Protein AF-A0A9W9EIT0-F1 (afdb_monomer)

Nearest PDB structures (foldseek):
  3att-assembly1_A  TM=8.067E-01  e=2.136E-01  Mycobacterium tuberculosis
  9c3h-assembly1_LK  TM=1.942E-01  e=8.065E+00  Homo sapiens

Radius of gyration: 16.22 Å; Cα contacts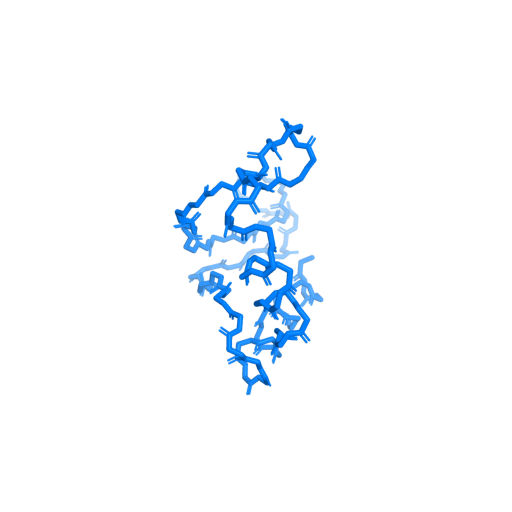 (8 Å, |Δi|>4): 56; chains: 1; bounding box: 42×26×37 Å

Foldseek 3Di:
DVVVVVVLVVCVVPHPDDGWDWDDWDDDCPDPVSDTDTDTDDDDDDPPPVVVDDDDPVCVCVVVVVVVRD

Secondary structure (DSSP, 8-state):
-HHHHHHHHHHHHH-----PPEEEEE--SSSTTSS-EEEE----S---GGGT----GGGHHHHHHHHHT-

Structure (mmCIF, N/CA/C/O backbone):
data_AF-A0A9W9EIT0-F1
#
_entry.id   AF-A0A9W9EIT0-F1
#
loop_
_atom_site.group_PDB
_atom_site.id
_atom_site.type_symbol
_atom_site.label_atom_id
_atom_site.label_alt_id
_atom_site.label_comp_id
_atom_site.label_asym_id
_atom_site.label_entity_id
_atom_site.label_seq_id
_atom_site.pdbx_PDB_ins_code
_atom_site.Cartn_x
_atom_site.Cartn_y
_atom_site.Cartn_z
_atom_site.occupancy
_atom_site.B_iso_or_equiv
_atom_site.auth_seq_id
_atom_site.auth_comp_id
_atom_site.auth_asym_id
_atom_site.auth_atom_id
_atom_site.pdbx_PDB_model_num
ATOM 1 N N . MET A 1 1 ? 11.746 3.181 -1.830 1.00 83.56 1 MET A N 1
ATOM 2 C CA . MET A 1 1 ? 11.340 1.835 -2.286 1.00 83.56 1 MET A CA 1
ATOM 3 C C . MET A 1 1 ? 11.782 0.655 -1.432 1.00 83.56 1 MET A C 1
ATOM 5 O O . MET A 1 1 ? 10.890 0.012 -0.903 1.00 83.56 1 MET A O 1
ATOM 9 N N . SER A 1 2 ? 13.070 0.341 -1.212 1.00 87.75 2 SER A N 1
ATOM 10 C CA . SER A 1 2 ? 13.414 -0.835 -0.367 1.00 87.75 2 SER A CA 1
ATOM 11 C C . SER A 1 2 ? 12.857 -0.736 1.065 1.00 87.75 2 SER A C 1
ATOM 13 O O . SER A 1 2 ? 12.305 -1.702 1.588 1.00 87.75 2 SER A O 1
ATOM 15 N N . ASN A 1 3 ? 12.933 0.452 1.676 1.00 93.94 3 ASN A N 1
ATOM 16 C CA . ASN A 1 3 ? 12.343 0.692 2.996 1.00 93.94 3 ASN A CA 1
ATOM 17 C C . ASN A 1 3 ? 10.810 0.609 2.965 1.00 93.94 3 ASN A C 1
ATOM 19 O O . ASN A 1 3 ? 10.240 -0.030 3.836 1.00 93.94 3 ASN A O 1
ATOM 23 N N . GLU A 1 4 ? 10.151 1.169 1.946 1.00 94.75 4 GLU A N 1
ATOM 24 C CA . GLU A 1 4 ? 8.689 1.073 1.781 1.00 94.75 4 GLU A CA 1
ATOM 25 C C . GLU A 1 4 ? 8.233 -0.386 1.679 1.00 94.75 4 GLU A C 1
ATOM 27 O O . GLU A 1 4 ? 7.313 -0.783 2.385 1.00 94.75 4 GLU A O 1
ATOM 32 N N . TYR A 1 5 ? 8.925 -1.212 0.885 1.00 95.06 5 TYR A N 1
ATOM 33 C CA . TYR A 1 5 ? 8.627 -2.641 0.773 1.00 95.06 5 TYR A CA 1
ATOM 34 C C . TYR A 1 5 ? 8.752 -3.360 2.120 1.00 95.06 5 TYR A C 1
ATOM 36 O O . TYR A 1 5 ? 7.847 -4.085 2.533 1.00 95.06 5 TYR A O 1
ATOM 44 N N . LYS A 1 6 ? 9.858 -3.132 2.839 1.00 96.25 6 LYS A N 1
ATOM 45 C CA . LYS A 1 6 ? 10.080 -3.726 4.166 1.00 96.25 6 LYS A CA 1
ATOM 46 C C . LYS A 1 6 ? 9.016 -3.281 5.166 1.00 96.25 6 LYS A C 1
ATOM 48 O O . LYS A 1 6 ? 8.538 -4.108 5.935 1.00 96.25 6 LYS A O 1
ATOM 53 N N . THR A 1 7 ? 8.621 -2.011 5.131 1.00 96.75 7 THR A N 1
ATOM 54 C CA . THR A 1 7 ? 7.543 -1.483 5.970 1.00 96.75 7 THR A CA 1
ATOM 55 C C . THR A 1 7 ? 6.209 -2.141 5.633 1.00 96.75 7 THR A C 1
ATOM 57 O O . THR A 1 7 ? 5.541 -2.606 6.548 1.00 96.75 7 THR A O 1
ATOM 60 N N . ILE A 1 8 ? 5.846 -2.269 4.351 1.00 96.38 8 ILE A N 1
ATOM 61 C CA . ILE A 1 8 ? 4.623 -2.971 3.923 1.00 96.38 8 ILE A CA 1
ATOM 62 C C . ILE A 1 8 ? 4.612 -4.406 4.463 1.00 96.38 8 ILE A C 1
ATOM 64 O O . ILE A 1 8 ? 3.618 -4.836 5.047 1.00 96.38 8 ILE A O 1
ATOM 68 N N . LEU A 1 9 ? 5.724 -5.138 4.329 1.00 95.62 9 LEU A N 1
ATOM 69 C CA . LEU A 1 9 ? 5.834 -6.498 4.861 1.00 95.62 9 LEU A CA 1
ATOM 70 C C . LEU A 1 9 ? 5.698 -6.540 6.383 1.00 95.62 9 LEU A C 1
ATOM 72 O O . LEU A 1 9 ? 4.999 -7.405 6.908 1.00 95.62 9 LEU A O 1
ATOM 76 N N . LEU A 1 10 ? 6.354 -5.620 7.090 1.00 97.00 10 LEU A N 1
ATOM 77 C CA . LEU A 1 10 ? 6.301 -5.565 8.545 1.00 97.00 10 LEU A CA 1
ATOM 78 C C . LEU A 1 10 ? 4.882 -5.266 9.036 1.00 97.00 10 LEU A C 1
ATOM 80 O O . LEU A 1 10 ? 4.397 -5.964 9.920 1.00 97.00 10 LEU A O 1
ATOM 84 N N . VAL A 1 11 ? 4.201 -4.286 8.437 1.00 96.06 11 VAL A N 1
ATOM 85 C CA . VAL A 1 11 ? 2.808 -3.952 8.767 1.00 96.06 11 VAL A CA 1
ATOM 86 C C . VAL A 1 11 ? 1.909 -5.161 8.507 1.00 96.06 11 VAL A C 1
ATOM 88 O O . VAL A 1 11 ? 1.214 -5.593 9.422 1.00 96.06 11 VAL A O 1
ATOM 91 N N . LYS A 1 12 ? 2.029 -5.808 7.337 1.00 95.19 12 LYS A N 1
ATOM 92 C CA . LYS A 1 12 ? 1.280 -7.035 7.002 1.00 95.19 12 LYS A CA 1
ATOM 93 C C . LYS A 1 12 ? 1.455 -8.153 8.035 1.00 95.19 12 LYS A C 1
ATOM 95 O O . LYS A 1 12 ? 0.548 -8.950 8.239 1.00 95.19 12 LYS A O 1
ATOM 100 N N . GLN A 1 13 ? 2.642 -8.260 8.630 1.00 95.50 13 GLN A N 1
ATOM 101 C CA . GLN A 1 13 ? 2.975 -9.309 9.596 1.00 95.50 13 GLN A CA 1
ATOM 102 C C . GLN A 1 13 ? 2.570 -8.978 11.033 1.00 95.50 13 GLN A C 1
ATOM 104 O O . GLN A 1 13 ? 2.484 -9.891 11.856 1.00 95.50 13 GLN A O 1
ATOM 109 N N . LYS A 1 14 ? 2.431 -7.694 11.373 1.00 96.62 14 LYS A N 1
ATOM 110 C CA . LYS A 1 14 ? 2.331 -7.238 12.767 1.00 96.62 14 LYS A CA 1
ATOM 111 C C . LYS A 1 14 ? 1.002 -6.591 13.112 1.00 96.62 14 LYS A C 1
ATOM 113 O O . LYS A 1 14 ? 0.701 -6.498 14.298 1.00 96.62 14 LYS A O 1
ATOM 118 N N . THR A 1 15 ? 0.224 -6.173 12.124 1.00 93.69 15 THR A N 1
ATOM 119 C CA . THR A 1 15 ? -1.062 -5.515 12.344 1.00 93.69 15 THR A CA 1
ATOM 120 C C . THR A 1 15 ? -2.154 -6.152 11.494 1.00 93.69 15 THR A C 1
ATOM 122 O O . THR A 1 15 ? -1.895 -6.973 10.615 1.00 93.69 15 THR A O 1
ATOM 125 N N . ASN A 1 16 ? -3.398 -5.758 11.761 1.00 90.38 16 ASN A N 1
ATOM 126 C CA . ASN A 1 16 ? -4.549 -6.131 10.938 1.00 90.38 16 ASN A CA 1
ATOM 127 C C . ASN A 1 16 ? -4.862 -5.070 9.866 1.00 90.38 16 ASN A C 1
ATOM 129 O O . ASN A 1 16 ? -5.916 -5.127 9.230 1.00 90.38 16 ASN A O 1
ATOM 133 N N . ILE A 1 17 ? -3.972 -4.089 9.675 1.00 91.12 17 ILE A N 1
ATOM 134 C CA . ILE A 1 17 ? -4.130 -3.058 8.651 1.00 91.12 17 ILE A CA 1
ATOM 135 C C . ILE A 1 17 ? -3.986 -3.717 7.281 1.00 91.12 17 ILE A C 1
ATOM 137 O O . ILE A 1 17 ? -3.000 -4.395 6.988 1.00 91.12 17 ILE A O 1
ATOM 141 N N . LEU A 1 18 ? -4.968 -3.479 6.416 1.00 91.69 18 LEU A N 1
ATOM 142 C CA . LEU A 1 18 ? -4.891 -3.894 5.024 1.00 91.69 18 LEU A CA 1
ATOM 143 C C . LEU A 1 18 ? -3.794 -3.093 4.315 1.00 91.69 18 LEU A C 1
ATOM 145 O O . LEU A 1 18 ? -3.868 -1.871 4.213 1.00 91.69 18 LEU A O 1
ATOM 149 N N . VAL A 1 19 ? -2.793 -3.799 3.796 1.00 95.25 19 VAL A N 1
ATOM 150 C CA . VAL A 1 19 ? -1.711 -3.239 2.977 1.00 95.25 19 VAL A CA 1
ATOM 151 C C . VAL A 1 19 ? -1.691 -3.922 1.610 1.00 95.25 19 VAL A C 1
ATOM 153 O O . VAL A 1 19 ? -2.092 -5.087 1.514 1.00 95.25 19 VAL A O 1
ATOM 156 N N . PRO A 1 20 ? -1.248 -3.235 0.541 1.00 95.69 20 PRO A N 1
ATOM 157 C CA . PRO A 1 20 ? -1.234 -3.836 -0.784 1.00 95.69 20 PRO A CA 1
ATOM 158 C C . PRO A 1 20 ? -0.180 -4.946 -0.855 1.00 95.69 20 PRO A C 1
ATOM 160 O O . PRO A 1 20 ? 0.910 -4.825 -0.286 1.00 95.69 20 PRO A O 1
ATOM 163 N N . SER A 1 21 ? -0.476 -6.036 -1.565 1.00 95.00 21 SER A N 1
ATOM 164 C CA . SER A 1 21 ? 0.561 -7.015 -1.895 1.00 95.00 21 SER A CA 1
ATOM 165 C C . SER A 1 21 ? 1.437 -6.464 -3.010 1.00 95.00 21 SER A C 1
ATOM 167 O O . SER A 1 21 ? 0.955 -5.794 -3.920 1.00 95.00 21 SER A O 1
ATOM 169 N N . VAL A 1 22 ? 2.732 -6.751 -2.929 1.00 95.56 22 VAL A N 1
ATOM 170 C CA . VAL A 1 22 ? 3.721 -6.316 -3.915 1.00 95.56 22 VAL A CA 1
ATOM 171 C C . VAL A 1 22 ? 3.997 -7.468 -4.869 1.00 95.56 22 VAL A C 1
ATOM 173 O O . VAL A 1 22 ? 4.379 -8.551 -4.430 1.00 95.56 22 VAL A O 1
ATOM 176 N N . HIS A 1 23 ? 3.803 -7.220 -6.162 1.00 95.56 23 HIS A N 1
ATOM 177 C CA . HIS A 1 23 ? 3.924 -8.222 -7.227 1.00 95.56 23 HIS A CA 1
ATOM 178 C C . HIS A 1 23 ? 5.264 -8.148 -7.948 1.00 95.56 23 HIS A C 1
ATOM 180 O O . HIS A 1 23 ? 5.809 -9.169 -8.353 1.00 95.56 23 HIS A O 1
ATOM 186 N N . ALA A 1 24 ? 5.800 -6.938 -8.103 1.00 93.94 24 ALA A N 1
ATOM 187 C CA . ALA A 1 24 ? 7.104 -6.702 -8.703 1.00 93.94 24 ALA A CA 1
ATOM 188 C C . ALA A 1 24 ? 7.732 -5.432 -8.126 1.00 93.94 24 ALA A C 1
ATOM 190 O O . ALA A 1 24 ? 7.032 -4.507 -7.708 1.00 93.94 24 ALA A O 1
ATOM 191 N N . MET A 1 25 ? 9.058 -5.381 -8.124 1.00 93.81 25 MET A N 1
ATOM 192 C CA . MET A 1 25 ? 9.821 -4.218 -7.694 1.00 93.81 25 MET A CA 1
ATOM 193 C C . MET A 1 25 ? 11.056 -4.091 -8.575 1.00 93.81 25 MET A C 1
ATOM 195 O O . MET A 1 25 ? 11.774 -5.070 -8.765 1.00 93.81 25 MET A O 1
ATOM 199 N N . GLU A 1 26 ? 11.307 -2.883 -9.062 1.00 94.81 26 GLU A N 1
ATOM 200 C CA . GLU A 1 26 ? 12.511 -2.532 -9.802 1.00 94.81 26 GLU A CA 1
ATOM 201 C C . GLU A 1 26 ? 13.219 -1.389 -9.075 1.00 94.81 26 GLU A C 1
ATOM 203 O O . GLU A 1 26 ? 12.635 -0.339 -8.790 1.00 94.81 26 GLU A O 1
ATOM 208 N N . LEU A 1 27 ? 14.479 -1.628 -8.729 1.00 92.06 27 LEU A N 1
ATOM 209 C CA . LEU A 1 27 ? 15.315 -0.717 -7.951 1.00 92.06 27 LEU A CA 1
ATOM 210 C C . LEU A 1 27 ? 16.502 -0.191 -8.752 1.00 92.06 27 LEU A C 1
ATOM 212 O O . LEU A 1 27 ? 17.220 0.665 -8.248 1.00 92.06 27 LEU A O 1
ATOM 216 N N . SER A 1 28 ? 16.735 -0.710 -9.955 1.00 92.19 28 SER A N 1
ATOM 217 C CA . SER A 1 28 ? 17.688 -0.136 -10.886 1.00 92.19 28 SER A CA 1
ATOM 218 C C . SER A 1 28 ? 17.057 1.084 -11.550 1.00 92.19 28 SER A C 1
ATOM 220 O O . SER A 1 28 ? 15.938 0.976 -12.054 1.00 92.19 28 SER A O 1
ATOM 222 N N . PRO A 1 29 ? 17.737 2.237 -11.599 1.00 86.88 29 PRO A N 1
ATOM 223 C CA . PRO A 1 29 ? 17.288 3.364 -12.406 1.00 86.88 29 PRO A CA 1
ATOM 224 C C . PRO A 1 29 ? 17.488 3.107 -13.909 1.00 86.88 29 PRO A C 1
ATOM 226 O O . PRO A 1 29 ? 16.868 3.781 -14.719 1.00 86.88 29 PRO A O 1
ATOM 229 N N . GLU A 1 30 ? 18.296 2.113 -14.294 1.00 92.25 30 GLU A N 1
ATOM 230 C CA . G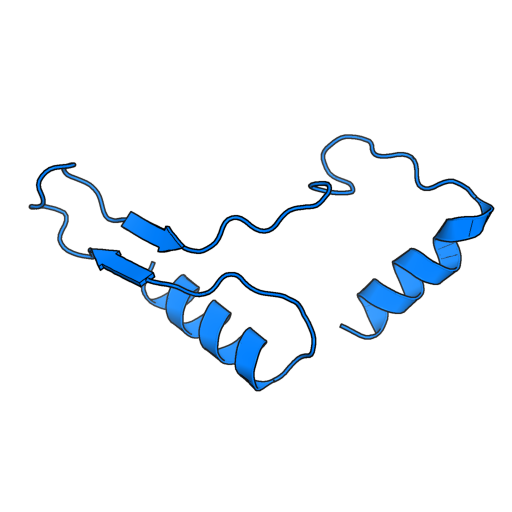LU A 1 30 ? 18.593 1.737 -15.686 1.00 92.25 30 GLU A CA 1
ATOM 231 C C . GLU A 1 30 ? 17.581 0.720 -16.243 1.00 92.25 30 GLU A C 1
ATOM 233 O O . GLU A 1 30 ? 17.936 -0.278 -16.869 1.00 92.25 30 GLU A O 1
ATOM 238 N N . ASN A 1 31 ? 16.298 0.934 -15.967 1.00 90.19 31 ASN A N 1
ATOM 239 C CA . ASN A 1 31 ? 15.219 0.086 -16.466 1.00 90.19 31 ASN A CA 1
ATOM 240 C C . ASN A 1 31 ? 14.449 0.773 -17.609 1.00 90.19 31 ASN A C 1
ATOM 242 O O . ASN A 1 31 ? 14.678 1.938 -17.924 1.00 90.19 31 ASN A O 1
ATOM 246 N N . ALA A 1 32 ? 13.487 0.070 -18.212 1.00 92.75 32 ALA A N 1
ATOM 247 C CA . ALA A 1 32 ? 12.720 0.569 -19.359 1.00 92.75 32 ALA A CA 1
ATOM 248 C C . ALA A 1 32 ? 11.937 1.875 -19.103 1.00 92.75 32 ALA A C 1
ATOM 250 O O . ALA A 1 32 ? 11.579 2.568 -20.055 1.00 92.75 32 ALA A O 1
ATOM 251 N N . VAL A 1 33 ? 11.659 2.211 -17.840 1.00 92.25 33 VAL A N 1
ATOM 252 C CA . VAL A 1 33 ? 10.950 3.434 -17.432 1.00 92.25 33 VAL A CA 1
ATOM 253 C C . VAL A 1 33 ? 11.870 4.471 -16.776 1.00 92.25 33 VAL A C 1
ATOM 255 O O . VAL A 1 33 ? 11.390 5.515 -16.344 1.00 92.25 33 VAL A O 1
ATOM 258 N N . ASN A 1 34 ? 13.184 4.215 -16.731 1.00 94.06 34 ASN A N 1
ATOM 259 C CA . ASN A 1 34 ? 14.221 5.089 -16.170 1.00 94.06 34 ASN A CA 1
ATOM 260 C C . ASN A 1 34 ? 13.945 5.573 -14.732 1.00 94.06 34 ASN A C 1
ATOM 262 O O . ASN A 1 34 ? 14.316 6.684 -14.351 1.00 94.06 34 ASN A O 1
ATOM 266 N N . ALA A 1 35 ? 13.243 4.768 -13.934 1.00 93.06 35 ALA A N 1
ATOM 267 C CA . ALA A 1 35 ? 12.846 5.135 -12.580 1.00 93.06 35 ALA A CA 1
ATOM 268 C C . ALA A 1 35 ? 12.602 3.897 -11.726 1.00 93.06 35 ALA A C 1
ATOM 270 O O . ALA A 1 35 ? 12.073 2.901 -12.209 1.00 93.06 35 ALA A O 1
ATOM 271 N N . HIS A 1 36 ? 12.919 3.964 -10.437 1.00 94.31 36 HIS A N 1
ATOM 272 C CA . HIS A 1 36 ? 12.522 2.908 -9.510 1.00 94.31 36 HIS A CA 1
ATOM 273 C C . HIS A 1 36 ? 10.989 2.810 -9.472 1.00 94.31 36 HIS A C 1
ATOM 275 O O . HIS A 1 36 ? 10.302 3.835 -9.502 1.00 94.31 36 HIS A O 1
ATOM 281 N N . PHE A 1 37 ? 10.444 1.599 -9.374 1.00 93.75 37 PHE A N 1
ATOM 282 C CA . PHE A 1 37 ? 9.004 1.417 -9.208 1.00 93.75 37 PHE A CA 1
ATOM 283 C C . PHE A 1 37 ? 8.658 0.147 -8.431 1.00 93.75 37 PHE A C 1
ATOM 285 O O . PHE A 1 37 ? 9.458 -0.777 -8.272 1.00 93.75 37 PHE A O 1
ATOM 292 N N . MET A 1 38 ? 7.415 0.103 -7.958 1.00 95.88 38 MET A N 1
ATOM 293 C CA . 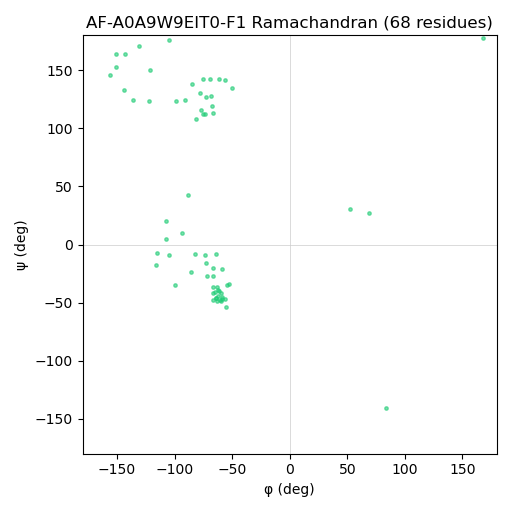MET A 1 38 ? 6.830 -1.057 -7.304 1.00 95.88 38 MET A CA 1
ATOM 294 C C . MET A 1 38 ? 5.419 -1.268 -7.842 1.00 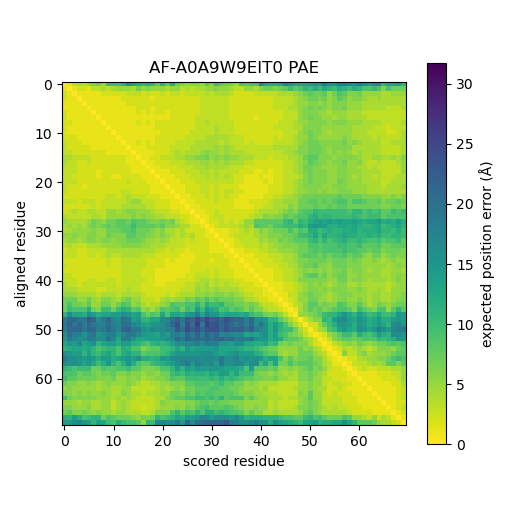95.88 38 MET A C 1
ATOM 296 O O . MET A 1 38 ? 4.591 -0.360 -7.791 1.00 95.88 38 MET A O 1
ATOM 300 N N . LEU A 1 39 ? 5.152 -2.465 -8.359 1.00 95.56 39 LEU A N 1
ATOM 301 C CA . LEU A 1 39 ? 3.819 -2.878 -8.778 1.00 95.56 39 LEU A CA 1
ATOM 302 C C . LEU A 1 39 ? 3.122 -3.553 -7.602 1.00 95.56 39 LEU A C 1
ATOM 304 O O . LEU A 1 39 ? 3.638 -4.523 -7.042 1.00 95.56 39 LEU A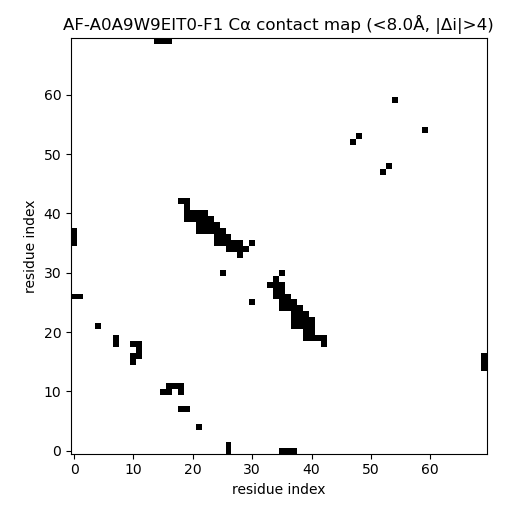 O 1
ATOM 308 N N . MET A 1 40 ? 1.946 -3.051 -7.244 1.00 97.12 40 MET A N 1
ATOM 309 C CA . MET A 1 40 ? 1.222 -3.489 -6.058 1.00 97.12 40 MET A CA 1
ATOM 310 C C . MET A 1 40 ? -0.291 -3.516 -6.284 1.00 97.12 40 MET A C 1
ATOM 312 O O . MET A 1 40 ? -0.787 -2.930 -7.247 1.00 97.12 40 MET A O 1
ATOM 316 N N . ASP A 1 41 ? -1.015 -4.207 -5.404 1.00 96.62 41 ASP A N 1
ATOM 317 C CA . ASP A 1 41 ? -2.481 -4.220 -5.414 1.00 96.62 41 ASP A CA 1
ATOM 318 C C . ASP A 1 41 ? -3.062 -2.802 -5.324 1.00 96.62 41 ASP A C 1
ATOM 320 O O . ASP A 1 41 ? -2.601 -1.967 -4.544 1.00 96.62 41 ASP A O 1
ATOM 324 N N . PHE A 1 42 ? -4.148 -2.554 -6.058 1.00 93.50 42 PHE A N 1
ATOM 325 C CA . PHE A 1 42 ? -4.964 -1.362 -5.851 1.00 93.50 42 PHE A CA 1
ATOM 326 C C . PHE A 1 42 ? -5.926 -1.587 -4.679 1.00 93.50 42 PHE A C 1
ATOM 328 O O . PHE A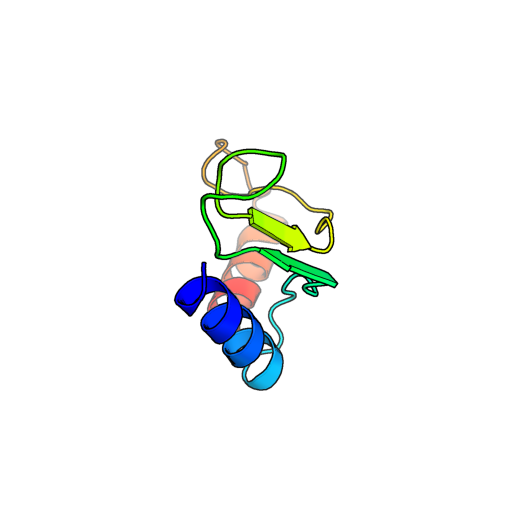 1 42 ? -6.907 -2.328 -4.799 1.00 93.50 42 PHE A O 1
ATOM 335 N N . LEU A 1 43 ? -5.666 -0.930 -3.547 1.00 91.06 43 LEU A N 1
ATOM 336 C CA . LEU A 1 43 ? -6.581 -0.951 -2.408 1.00 91.06 43 LEU A CA 1
ATOM 337 C C . LEU A 1 43 ? -7.790 -0.054 -2.689 1.00 91.06 43 LEU A C 1
ATOM 339 O O . LEU A 1 43 ? -7.678 1.168 -2.75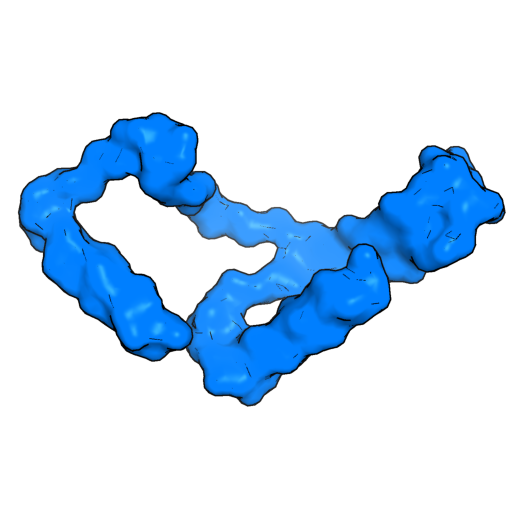8 1.00 91.06 43 LEU A O 1
ATOM 343 N N . ARG A 1 44 ? -8.969 -0.667 -2.835 1.00 89.56 44 ARG A N 1
ATOM 344 C CA . ARG A 1 44 ? -10.228 0.070 -2.983 1.00 89.56 44 ARG A CA 1
ATOM 345 C C . ARG A 1 44 ? -10.633 0.689 -1.650 1.00 89.56 44 ARG A C 1
ATOM 347 O O . ARG A 1 44 ? -10.776 -0.016 -0.656 1.00 89.56 44 ARG A O 1
ATOM 354 N N . GLY A 1 45 ? -10.891 1.988 -1.656 1.00 85.00 45 GLY A N 1
ATOM 355 C CA . GLY A 1 45 ? -11.356 2.724 -0.488 1.00 85.00 45 GLY A CA 1
ATOM 356 C C . GLY A 1 45 ? -11.282 4.228 -0.714 1.00 85.00 45 GLY A C 1
ATOM 357 O O . GLY A 1 45 ? -10.833 4.687 -1.763 1.00 85.00 45 GLY A O 1
ATOM 358 N N . ASN A 1 46 ? -11.725 4.993 0.280 1.00 81.06 46 ASN A N 1
ATOM 359 C CA . ASN A 1 46 ? -11.575 6.444 0.272 1.00 81.06 46 ASN A CA 1
ATOM 360 C C . ASN A 1 46 ? -10.191 6.809 0.818 1.00 81.06 46 ASN A C 1
ATOM 362 O O . ASN A 1 46 ? -9.776 6.259 1.835 1.00 81.06 46 ASN A O 1
ATOM 366 N N . GLY A 1 47 ? -9.514 7.779 0.197 1.00 77.06 47 GLY A N 1
ATOM 367 C CA . GLY A 1 47 ? -8.226 8.302 0.680 1.00 77.06 47 GLY A CA 1
ATOM 368 C C . GLY A 1 47 ? -8.296 8.998 2.050 1.00 77.06 47 GLY A C 1
ATOM 369 O O . GLY A 1 47 ? -7.264 9.302 2.639 1.00 77.06 47 GLY A O 1
ATOM 370 N N . GLY A 1 48 ? -9.502 9.218 2.584 1.00 74.75 48 GLY A N 1
ATOM 371 C CA . GLY A 1 48 ? -9.719 9.703 3.943 1.00 74.75 48 GLY A CA 1
ATOM 372 C C . GLY A 1 48 ? -9.616 11.223 4.099 1.00 74.75 48 GLY A C 1
ATOM 373 O O . GLY A 1 48 ? -10.137 11.979 3.286 1.00 74.75 48 GLY A O 1
ATOM 374 N N . MET A 1 49 ? -9.009 11.656 5.210 1.00 61.03 49 MET A N 1
ATOM 375 C CA . MET A 1 49 ? -9.096 13.013 5.780 1.00 61.03 49 MET A CA 1
ATOM 376 C C . MET A 1 49 ? -8.465 14.130 4.933 1.00 61.03 49 MET A C 1
ATOM 378 O O . MET A 1 49 ? -8.927 15.264 5.013 1.00 61.03 49 MET A O 1
ATOM 382 N N . ASP A 1 50 ? -7.467 13.826 4.102 1.00 60.06 50 ASP A N 1
ATOM 383 C CA . ASP A 1 50 ? -6.711 14.844 3.346 1.00 60.06 50 ASP A CA 1
ATOM 384 C C . ASP A 1 50 ? -7.512 15.455 2.172 1.00 60.06 50 ASP A C 1
ATOM 386 O O . ASP A 1 50 ? -7.133 16.461 1.583 1.00 60.06 50 ASP A O 1
ATOM 390 N N . ILE A 1 51 ? -8.678 14.876 1.863 1.00 56.62 51 ILE A N 1
ATOM 391 C CA . ILE A 1 51 ? -9.628 15.345 0.839 1.00 56.62 51 ILE A CA 1
ATOM 392 C C . ILE A 1 51 ? -10.897 15.9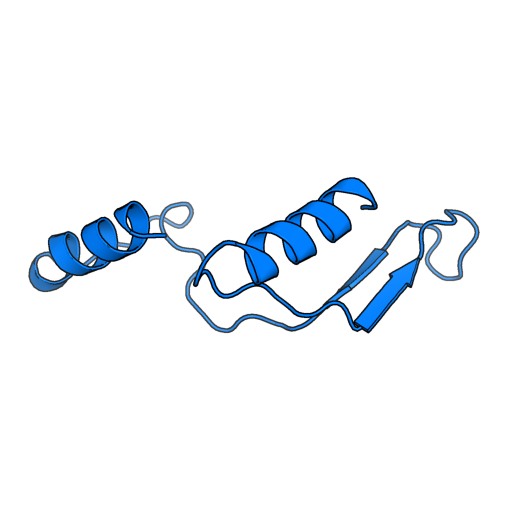72 1.444 1.00 56.62 51 ILE A C 1
ATOM 394 O O . ILE A 1 51 ? -11.922 16.072 0.774 1.00 56.62 51 ILE A O 1
ATOM 398 N N . GLY A 1 52 ? -10.852 16.401 2.714 1.00 61.91 52 GLY A N 1
ATOM 399 C CA . GLY A 1 52 ? -11.982 17.083 3.364 1.00 61.91 52 GLY A CA 1
ATOM 400 C C . GLY A 1 52 ? -13.181 16.167 3.618 1.00 61.91 52 GLY A C 1
ATOM 401 O O . GLY A 1 52 ? -14.325 16.615 3.641 1.00 61.91 52 GLY A O 1
ATOM 402 N N . MET A 1 53 ? -12.930 14.865 3.767 1.00 66.38 53 MET A N 1
ATOM 403 C CA . MET A 1 53 ? -13.982 13.868 3.908 1.00 66.38 53 MET A CA 1
ATOM 404 C C . MET A 1 53 ? -14.740 14.058 5.229 1.00 66.38 53 MET A C 1
ATOM 406 O O . MET A 1 53 ? -14.208 13.827 6.317 1.00 66.38 53 MET A O 1
ATOM 410 N N . GLU A 1 54 ? -16.011 14.442 5.133 1.00 75.56 54 GLU A N 1
ATOM 411 C CA . GLU A 1 54 ? -16.895 14.516 6.290 1.00 75.56 54 GLU A CA 1
ATOM 412 C C . GLU A 1 54 ? -17.296 13.109 6.738 1.00 75.56 54 GLU A C 1
ATOM 414 O O . GLU A 1 54 ? -18.032 12.384 6.065 1.00 75.56 54 GLU A O 1
ATOM 419 N N . ILE A 1 55 ? -16.823 12.708 7.917 1.00 78.44 55 ILE A N 1
ATOM 420 C CA . ILE A 1 55 ? -17.338 11.511 8.575 1.00 78.44 55 ILE A CA 1
ATOM 421 C C . ILE A 1 55 ? -18.683 11.883 9.198 1.00 78.44 55 ILE A C 1
ATOM 423 O O . ILE A 1 55 ? -18.737 12.697 10.123 1.00 78.44 55 ILE A O 1
ATOM 427 N N . LEU A 1 56 ? -19.765 11.268 8.713 1.00 81.06 56 LEU A N 1
ATOM 428 C CA . LEU A 1 56 ? -21.100 11.425 9.294 1.00 81.06 56 LEU A CA 1
ATOM 429 C C . LEU A 1 56 ? -21.046 11.187 10.810 1.00 81.06 56 LEU A C 1
ATOM 431 O O . LEU A 1 56 ? -20.433 10.221 11.266 1.00 81.06 56 LEU A O 1
ATOM 435 N N . ASN A 1 57 ? -21.701 12.050 11.592 1.00 78.75 57 ASN A N 1
ATOM 436 C CA . ASN A 1 57 ? -21.574 12.069 13.057 1.00 78.75 57 ASN A CA 1
ATOM 437 C C . ASN A 1 57 ? -21.824 10.701 13.723 1.00 78.75 57 ASN A C 1
ATOM 439 O O . ASN A 1 57 ? -21.134 10.372 14.683 1.00 78.75 57 ASN A O 1
ATOM 443 N N . GLY A 1 58 ? -22.733 9.877 13.185 1.00 84.50 58 GLY A N 1
ATOM 444 C CA . GLY A 1 58 ? -23.001 8.524 13.695 1.00 84.50 58 GLY A CA 1
ATOM 445 C C . GLY A 1 58 ? -21.847 7.524 13.528 1.00 84.50 58 GLY A C 1
ATOM 446 O O . GLY A 1 58 ? -21.780 6.544 14.261 1.00 84.50 58 GLY A O 1
ATOM 447 N N . ASN A 1 59 ? -20.907 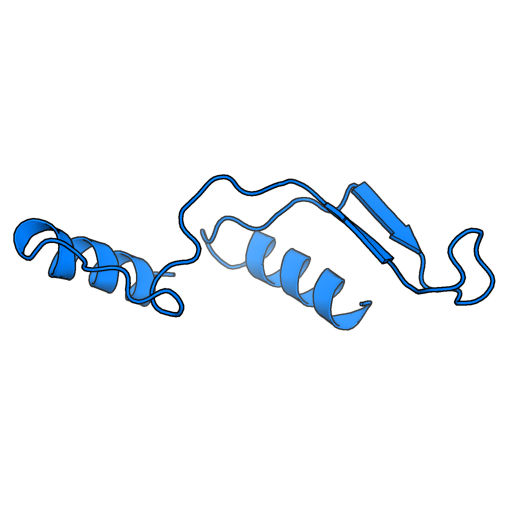7.790 12.617 1.00 83.69 59 ASN A N 1
ATOM 448 C CA . ASN A 1 59 ? -19.802 6.887 12.284 1.00 83.69 59 ASN A CA 1
ATOM 449 C C . ASN A 1 59 ? -18.451 7.342 12.857 1.00 83.69 59 ASN A C 1
ATOM 451 O O . ASN A 1 59 ? -17.490 6.580 12.803 1.00 83.69 59 ASN A O 1
ATOM 455 N N . LYS A 1 60 ? -18.357 8.554 13.425 1.00 85.25 60 LYS A N 1
ATOM 456 C CA . LYS A 1 60 ? -17.090 9.135 13.912 1.00 85.25 60 LYS A CA 1
ATOM 457 C C . LYS A 1 60 ? -16.382 8.239 14.922 1.00 85.25 60 LYS A C 1
ATOM 459 O O . LYS A 1 60 ? -15.235 7.870 14.705 1.00 85.25 60 LYS A O 1
ATOM 464 N N . ASN A 1 61 ? -17.081 7.832 15.980 1.00 86.75 61 ASN A N 1
ATOM 465 C CA . ASN A 1 61 ? -16.491 6.997 17.030 1.00 86.75 61 ASN A CA 1
ATOM 466 C C . ASN A 1 61 ? -16.043 5.633 16.497 1.00 86.75 61 ASN A C 1
ATOM 468 O O . ASN A 1 61 ? -15.005 5.128 16.907 1.00 86.75 61 ASN A O 1
ATOM 472 N N . HIS A 1 62 ? -16.798 5.058 15.558 1.00 86.62 62 HIS A N 1
ATOM 473 C CA . HIS A 1 62 ? -16.430 3.794 14.932 1.00 86.62 62 HIS A CA 1
ATOM 474 C C . HIS A 1 62 ? -15.157 3.932 14.086 1.00 86.62 62 HIS A C 1
ATOM 476 O O . HIS A 1 62 ? -14.233 3.136 14.235 1.00 86.62 62 HIS A O 1
ATOM 482 N N . VAL A 1 63 ? -15.083 4.966 13.241 1.00 85.00 63 VAL A N 1
ATOM 483 C CA . VAL A 1 63 ? -13.909 5.229 12.396 1.00 85.00 63 VAL A CA 1
ATOM 484 C C . VAL A 1 63 ? -12.676 5.527 13.251 1.00 85.00 63 VAL A C 1
ATOM 486 O O . VAL A 1 63 ? -11.634 4.911 13.045 1.00 85.00 63 VAL A O 1
ATOM 489 N N . PHE A 1 64 ? -12.786 6.412 14.244 1.00 85.50 64 PHE A N 1
ATOM 490 C CA . PHE A 1 64 ? -11.661 6.734 15.127 1.00 85.50 64 PHE A CA 1
ATOM 491 C C . PHE A 1 64 ? -11.240 5.551 16.003 1.00 85.50 64 PHE A C 1
ATOM 493 O O . PHE A 1 64 ? -10.044 5.344 16.193 1.00 85.50 64 PHE A O 1
ATOM 500 N N . GLY A 1 65 ? -12.192 4.737 16.471 1.00 87.94 65 GLY A N 1
ATOM 501 C CA . GLY A 1 65 ? -11.896 3.493 17.181 1.00 87.94 65 GLY A CA 1
ATOM 502 C C . GLY A 1 65 ? -11.071 2.535 16.324 1.00 87.94 65 GLY A C 1
ATOM 503 O O . GLY A 1 65 ? -10.031 2.058 16.764 1.00 87.94 65 GLY A O 1
ATOM 504 N N . LYS A 1 66 ? -11.457 2.336 15.057 1.00 86.25 66 LYS A N 1
ATOM 505 C CA . LYS A 1 66 ? -10.701 1.481 14.130 1.00 86.25 66 LYS A CA 1
ATOM 506 C C . LYS A 1 66 ? -9.286 1.989 13.864 1.00 86.25 66 LYS A C 1
ATOM 508 O O . LYS A 1 66 ? -8.371 1.177 13.816 1.00 86.25 66 LYS A O 1
ATOM 513 N N . ILE A 1 67 ? -9.096 3.304 13.740 1.00 84.31 67 ILE A N 1
ATOM 514 C CA . ILE A 1 67 ? -7.763 3.910 13.579 1.00 84.31 67 ILE A CA 1
ATOM 515 C C . ILE A 1 67 ? -6.896 3.686 14.827 1.00 84.31 67 ILE A C 1
ATOM 517 O O . ILE A 1 67 ? -5.716 3.392 14.693 1.00 84.31 67 ILE A O 1
ATOM 521 N N . ALA A 1 68 ? -7.462 3.802 16.030 1.00 85.69 68 ALA A N 1
ATOM 522 C CA . ALA A 1 68 ? -6.715 3.610 17.276 1.00 85.69 68 ALA A CA 1
ATOM 523 C C . ALA A 1 68 ? -6.346 2.138 17.557 1.00 85.69 68 ALA A C 1
ATOM 525 O O . ALA A 1 68 ? -5.361 1.877 18.240 1.00 85.69 68 ALA A O 1
ATOM 526 N N . GLU A 1 69 ? -7.139 1.189 17.051 1.00 80.50 69 GLU A N 1
ATOM 527 C CA . GLU A 1 69 ? -6.923 -0.264 17.177 1.00 80.50 69 GLU A CA 1
ATOM 528 C C . GLU A 1 69 ? -5.935 -0.840 16.140 1.00 80.50 69 GLU A C 1
ATOM 530 O O . GLU A 1 69 ? -5.626 -2.033 16.197 1.00 80.50 69 GLU A O 1
ATOM 535 N N . SER A 1 70 ? -5.518 -0.024 15.165 1.00 66.25 70 SER A N 1
ATOM 536 C CA . SER A 1 70 ? -4.728 -0.413 13.986 1.00 66.25 70 SER A CA 1
ATOM 537 C C . SER A 1 70 ? -3.245 -0.635 14.276 1.00 66.25 70 SER A C 1
ATOM 539 O O . SER A 1 70 ? -2.650 0.172 15.023 1.00 66.25 70 SER A O 1
#

Sequence (70 aa):
MSNEYKTILLVKQKTNILVPSVHAMELSPENAVNAHFMLMDFLRGNGGMDIGMEILNGNKNHVFGKIAES

Organism: NCBI:txid1131581

Mean predicted aligned error: 5.87 Å

Solvent-accessible surface area (backbone atoms only — not comparable to full-atom values): 4579 Å² total; per-residue (Å²): 104,75,66,57,53,52,48,49,52,48,44,56,74,73,44,87,53,90,64,63,57,76,81,47,75,44,80,53,52,91,44,100,79,61,46,63,48,72,45,56,53,83,79,87,76,79,93,48,68,92,74,72,56,81,68,58,79,92,47,41,65,60,53,54,49,53,61,74,74,85

pLDDT: mean 87.8, std 9.81, range [56.62, 97.12]